Protein AF-A0A699VE39-F1 (afdb_monomer_lite)

Organism: Tanacetum cinerariifolium (NCBI:txid118510)

Secondary structure (DSSP, 8-state):
-PBPTTT--BSS-GGG--SPPPPPPHHHHHHHHHHHHHHHHHHHHHHHHHHHHHHHHHHHHHHHHHHHHHHHHHHHHHHHT--------SSSHHHHHHHHHHHHHHHHHHHHHHHHHHHHHHHHHHHHHHHHHHHHHH--

pLDDT: mean 82.78, std 15.23, range [39.12, 97.88]

InterPro domains:
  IPR001878 Zinc finger, CCHC-type [PF00098] (3-18)
  IPR001878 Zinc finger, CCHC-type [PS50158] (3-17)
  IPR001878 Zinc finger, CCHC-type [SM00343] (3-19)
  IPR036875 Zinc finger, CCHC-type superfamily [SSF57756] (2-29)

Radius of gyration: 33.61 Å; chains: 1; bounding box: 69×44×93 Å

Foldseek 3Di:
DDADPQPRDDDDHVVPDPPDGDDDDPVVVVVVVVVVVVVVVVVVVVVVVVVVVVVVVVVVVVVVVVVVVVVVVVVVVVVVVPDDDDDDDDDPPPVVVVVVVVVVVVVVVVVVVVVVVVVVVVVVVVVVVVVVVVVVVVVD

Structure (mmCIF, N/CA/C/O backbone):
data_AF-A0A699VE39-F1
#
_entry.id   AF-A0A699VE39-F1
#
loop_
_atom_site.group_PDB
_atom_site.id
_atom_site.type_symbol
_atom_site.label_atom_id
_atom_site.label_alt_id
_atom_site.label_comp_id
_atom_site.label_asym_id
_atom_site.label_entity_id
_atom_site.label_seq_id
_atom_site.pdbx_PDB_ins_code
_atom_site.Cartn_x
_atom_site.Cartn_y
_atom_site.Cartn_z
_atom_site.occupancy
_atom_site.B_iso_or_equiv
_atom_site.auth_seq_id
_atom_site.auth_comp_id
_atom_site.auth_asym_id
_atom_site.auth_atom_id
_atom_site.pdbx_PDB_model_num
ATOM 1 N N . GLN A 1 1 ? 6.574 19.825 -39.853 1.00 81.50 1 GLN A N 1
ATOM 2 C CA . GLN A 1 1 ? 6.579 18.391 -40.227 1.00 81.50 1 GLN A CA 1
ATOM 3 C C . GLN A 1 1 ? 6.974 17.566 -39.006 1.00 81.50 1 GLN A C 1
ATOM 5 O O . GLN A 1 1 ? 7.937 17.930 -38.343 1.00 81.50 1 GLN A O 1
ATOM 10 N N . ILE A 1 2 ? 6.224 16.514 -38.667 1.00 90.19 2 ILE A N 1
ATOM 11 C CA . ILE A 1 2 ? 6.454 15.702 -37.455 1.00 90.19 2 ILE A CA 1
ATOM 12 C C . ILE A 1 2 ? 7.646 14.762 -37.679 1.00 90.19 2 ILE A C 1
ATOM 14 O O . ILE A 1 2 ? 7.743 14.164 -38.749 1.00 90.19 2 ILE A O 1
ATOM 18 N N . ARG A 1 3 ? 8.548 14.625 -36.697 1.00 91.12 3 ARG A N 1
ATOM 19 C CA . ARG A 1 3 ? 9.623 13.616 -36.707 1.00 91.12 3 ARG A CA 1
ATOM 20 C C . ARG A 1 3 ? 9.203 12.389 -35.902 1.00 91.12 3 ARG A C 1
ATOM 22 O O . ARG A 1 3 ? 8.805 12.507 -34.747 1.00 91.12 3 ARG A O 1
ATOM 29 N N . CYS A 1 4 ? 9.365 11.210 -36.488 1.00 90.94 4 CYS A N 1
ATOM 30 C CA . CYS A 1 4 ? 9.173 9.940 -35.808 1.00 90.94 4 CYS A CA 1
ATOM 31 C C . CYS A 1 4 ? 10.416 9.603 -34.977 1.00 90.94 4 CYS A C 1
ATOM 33 O O . CYS A 1 4 ? 11.494 9.378 -35.525 1.00 90.94 4 CYS A O 1
ATOM 35 N N . TYR A 1 5 ? 10.282 9.529 -33.653 1.00 85.38 5 TYR A N 1
ATOM 36 C CA . TYR A 1 5 ? 11.400 9.171 -32.770 1.00 85.38 5 TYR A CA 1
ATOM 37 C C . TYR A 1 5 ? 11.829 7.699 -32.898 1.00 85.38 5 TYR A C 1
ATOM 39 O O . TYR A 1 5 ? 12.951 7.351 -32.536 1.00 85.38 5 TYR A O 1
ATOM 47 N N . ASN A 1 6 ? 10.966 6.837 -33.446 1.00 86.75 6 ASN A N 1
ATOM 48 C CA . ASN A 1 6 ? 11.224 5.405 -33.569 1.00 86.75 6 ASN A CA 1
ATOM 49 C C . ASN A 1 6 ? 12.153 5.089 -34.760 1.00 86.75 6 ASN A C 1
ATOM 51 O O . ASN A 1 6 ? 13.150 4.388 -34.602 1.00 86.75 6 ASN A O 1
ATOM 55 N N . CYS A 1 7 ? 11.880 5.668 -35.938 1.00 87.50 7 CYS A N 1
ATOM 56 C CA . CYS A 1 7 ? 12.650 5.434 -37.172 1.00 87.50 7 CYS A CA 1
ATOM 57 C C . CYS A 1 7 ? 13.447 6.654 -37.678 1.00 87.50 7 CYS A C 1
ATOM 59 O O . CYS A 1 7 ? 14.155 6.541 -38.673 1.00 87.50 7 CYS A O 1
ATOM 61 N N . LYS A 1 8 ? 13.350 7.817 -37.014 1.00 87.31 8 LYS A N 1
ATOM 62 C CA . LYS A 1 8 ? 13.905 9.123 -37.441 1.00 87.31 8 LYS A CA 1
ATOM 63 C C . LYS A 1 8 ? 13.340 9.681 -38.760 1.00 87.31 8 LYS A C 1
ATOM 65 O O . LYS A 1 8 ? 13.841 10.695 -39.245 1.00 87.31 8 LYS A O 1
ATOM 70 N N . GLY A 1 9 ? 12.294 9.067 -39.314 1.00 89.00 9 GLY A N 1
ATOM 71 C CA . GLY A 1 9 ? 11.573 9.568 -40.486 1.00 89.00 9 GLY A CA 1
ATOM 72 C C . GLY A 1 9 ? 10.762 10.835 -40.194 1.00 89.00 9 GLY A C 1
ATOM 73 O O . GLY A 1 9 ? 10.551 11.208 -39.039 1.00 89.00 9 GLY A O 1
ATOM 74 N N . VAL A 1 10 ? 10.289 11.496 -41.248 1.00 93.44 10 VAL A N 1
ATOM 75 C CA . VAL A 1 10 ? 9.437 12.692 -41.165 1.00 93.44 10 VAL A CA 1
ATOM 76 C C . VAL A 1 10 ? 8.037 12.400 -41.712 1.00 93.44 10 VAL A C 1
ATOM 78 O O . VAL A 1 10 ? 7.875 11.547 -42.578 1.00 93.44 10 VAL A O 1
ATOM 81 N N . GLY A 1 11 ? 7.018 13.104 -41.216 1.00 93.69 11 GLY A N 1
ATOM 82 C CA . GLY A 1 11 ? 5.646 13.058 -41.739 1.00 93.69 11 GLY A CA 1
ATOM 83 C C . GLY A 1 11 ? 4.650 12.169 -40.984 1.00 93.69 11 GLY A C 1
ATOM 84 O O . GLY A 1 11 ? 3.489 12.160 -41.365 1.00 93.69 11 GLY A O 1
ATOM 85 N N . HIS A 1 12 ? 5.053 11.470 -39.917 1.00 92.88 12 HIS A N 1
ATOM 86 C CA . HIS A 1 12 ? 4.159 10.607 -39.127 1.00 92.88 12 HIS A CA 1
ATOM 87 C C . HIS A 1 12 ? 4.530 10.599 -37.638 1.00 92.88 12 HIS A C 1
ATOM 89 O O . HIS A 1 12 ? 5.677 10.879 -37.270 1.00 92.88 12 HIS A O 1
ATOM 95 N N . PHE A 1 13 ? 3.568 10.257 -36.777 1.00 91.88 13 PHE A N 1
ATOM 96 C CA . PHE A 1 13 ? 3.829 10.004 -35.362 1.00 91.88 13 PHE A CA 1
ATOM 97 C C . PHE A 1 13 ? 4.439 8.618 -35.168 1.00 91.88 13 PHE A C 1
ATOM 99 O O . PHE A 1 13 ? 4.167 7.687 -35.917 1.00 91.88 13 PHE A O 1
ATOM 106 N N . ALA A 1 14 ? 5.223 8.443 -34.108 1.00 89.31 14 ALA A N 1
ATOM 107 C CA . ALA A 1 14 ? 5.847 7.154 -33.822 1.00 89.31 14 ALA A CA 1
ATOM 108 C C . ALA A 1 14 ? 4.853 6.012 -33.552 1.00 89.31 14 ALA A C 1
ATOM 110 O O . ALA A 1 14 ? 5.195 4.866 -33.827 1.00 89.31 14 ALA A O 1
ATOM 111 N N . ARG A 1 15 ? 3.643 6.318 -33.056 1.00 89.25 15 ARG A N 1
ATOM 112 C CA . ARG A 1 15 ? 2.559 5.335 -32.877 1.00 89.25 15 ARG A CA 1
ATOM 113 C C . ARG A 1 15 ? 2.028 4.772 -34.202 1.00 89.25 15 ARG A C 1
ATOM 115 O O . ARG A 1 15 ? 1.559 3.646 -34.226 1.00 89.25 15 ARG A O 1
ATOM 122 N N . ASP A 1 16 ? 2.168 5.536 -35.287 1.00 91.50 16 ASP A N 1
ATOM 123 C CA . ASP A 1 16 ? 1.728 5.175 -36.641 1.00 91.50 16 ASP A CA 1
ATOM 124 C C . ASP A 1 16 ? 2.891 4.597 -37.476 1.00 91.50 16 ASP A C 1
ATOM 126 O O . ASP A 1 16 ? 2.776 4.379 -38.681 1.00 91.50 16 ASP A O 1
ATOM 130 N N . CYS A 1 17 ? 4.059 4.389 -36.856 1.00 89.25 17 CYS A N 1
ATOM 131 C CA . CYS A 1 17 ? 5.247 3.890 -37.532 1.00 89.25 17 CYS A CA 1
ATOM 132 C C . CYS A 1 17 ? 5.138 2.378 -37.760 1.00 89.25 17 CYS A C 1
ATOM 134 O O . CYS A 1 17 ? 5.108 1.599 -36.811 1.00 89.25 17 CYS A O 1
ATOM 136 N N . THR A 1 18 ? 5.156 1.959 -39.024 1.00 88.62 18 THR A N 1
ATOM 137 C CA . THR A 1 18 ? 5.149 0.540 -39.419 1.00 88.62 18 THR A CA 1
ATOM 138 C C . THR A 1 18 ? 6.533 -0.113 -39.341 1.00 88.62 18 THR A C 1
ATOM 140 O O . THR A 1 18 ? 6.655 -1.336 -39.395 1.00 88.62 18 THR A O 1
ATOM 143 N N . VAL A 1 19 ? 7.595 0.689 -39.198 1.00 88.25 19 VAL A N 1
ATOM 144 C CA . VAL A 1 19 ? 8.965 0.196 -39.019 1.00 88.25 19 VAL A CA 1
ATOM 145 C C . VAL A 1 19 ? 9.108 -0.396 -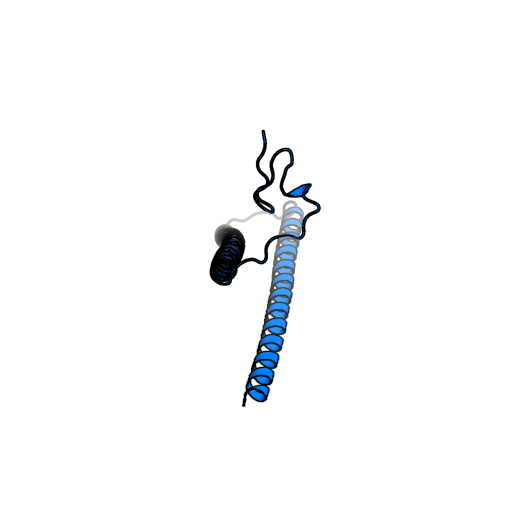37.622 1.00 88.25 19 VAL A C 1
ATOM 147 O O . VAL A 1 19 ? 8.672 0.201 -36.636 1.00 88.25 19 VAL A O 1
ATOM 150 N N . ARG A 1 20 ? 9.774 -1.555 -37.536 1.00 81.81 20 ARG A N 1
ATOM 151 C CA . ARG A 1 20 ? 10.033 -2.240 -36.266 1.00 81.81 20 ARG A CA 1
ATOM 152 C C . ARG A 1 20 ? 10.611 -1.262 -35.232 1.00 81.81 20 ARG A C 1
ATOM 154 O O . ARG A 1 20 ? 11.614 -0.606 -35.532 1.00 81.81 20 ARG A O 1
ATOM 161 N N . PRO A 1 21 ? 10.033 -1.189 -34.020 1.00 77.00 21 PRO A N 1
ATOM 162 C CA . PRO A 1 21 ? 10.537 -0.308 -32.985 1.00 77.00 21 PRO A CA 1
ATOM 163 C C . PRO A 1 21 ? 11.993 -0.585 -32.640 1.00 77.00 21 PRO A C 1
ATOM 165 O O . PRO A 1 21 ? 12.452 -1.732 -32.667 1.00 77.00 21 PRO A O 1
ATOM 168 N N . ARG A 1 22 ? 12.725 0.478 -32.302 1.00 77.94 22 ARG A N 1
ATOM 169 C CA . ARG A 1 22 ? 14.118 0.347 -31.876 1.00 77.94 22 ARG A CA 1
ATOM 170 C C . ARG A 1 22 ? 14.213 -0.547 -30.646 1.00 77.94 22 ARG A C 1
ATOM 172 O O . ARG A 1 22 ? 13.437 -0.409 -29.701 1.00 77.94 22 ARG A O 1
ATOM 179 N N . ARG A 1 23 ? 15.214 -1.433 -30.647 1.00 77.94 23 ARG A N 1
ATOM 180 C CA . ARG A 1 23 ? 15.618 -2.115 -29.418 1.00 77.94 23 ARG A CA 1
ATOM 181 C C . ARG A 1 23 ? 16.109 -1.057 -28.435 1.00 77.94 23 ARG A C 1
ATOM 183 O O . ARG A 1 23 ? 16.928 -0.214 -28.796 1.00 77.94 23 ARG A O 1
ATOM 190 N N . ARG A 1 24 ? 15.552 -1.089 -27.229 1.00 85.19 24 ARG A N 1
ATOM 191 C CA . ARG A 1 24 ? 15.980 -0.252 -26.109 1.00 85.19 24 ARG A CA 1
ATOM 192 C C . ARG A 1 24 ? 17.337 -0.758 -25.631 1.00 85.19 24 ARG A C 1
ATOM 194 O O . ARG A 1 24 ? 17.565 -1.967 -25.629 1.00 85.19 24 ARG A O 1
ATOM 201 N N . ASP A 1 25 ? 18.234 0.156 -25.289 1.00 87.38 25 ASP A N 1
ATOM 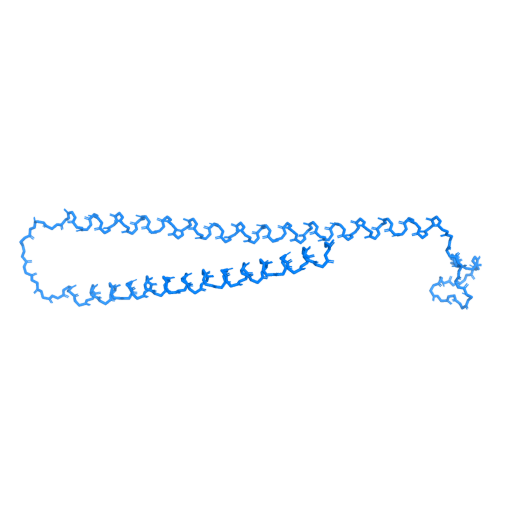202 C CA . ASP A 1 25 ? 19.517 -0.210 -24.703 1.00 87.38 25 ASP A CA 1
ATOM 203 C C . ASP A 1 25 ? 19.354 -0.587 -23.221 1.00 87.38 25 ASP A C 1
ATOM 205 O O . ASP A 1 25 ? 18.308 -0.367 -22.602 1.00 87.38 25 ASP A O 1
ATOM 209 N N . ALA A 1 26 ? 20.393 -1.206 -22.658 1.00 92.69 26 ALA A N 1
ATOM 210 C CA . ALA A 1 26 ? 20.381 -1.645 -21.266 1.00 92.69 26 ALA A CA 1
ATOM 211 C C . ALA A 1 26 ? 20.225 -0.464 -20.292 1.00 92.69 26 ALA A C 1
ATOM 213 O O . ALA A 1 26 ? 19.530 -0.595 -19.290 1.00 92.69 26 ALA A O 1
ATOM 214 N N . ALA A 1 27 ? 20.811 0.696 -20.612 1.00 93.62 27 ALA A N 1
ATOM 215 C CA . ALA A 1 27 ? 20.710 1.900 -19.791 1.00 93.62 27 ALA A CA 1
ATOM 216 C C . ALA A 1 27 ? 19.260 2.395 -19.687 1.00 93.62 27 ALA A C 1
ATOM 218 O O . ALA A 1 27 ? 18.771 2.639 -18.586 1.00 93.62 27 ALA A O 1
ATOM 219 N N . TYR A 1 28 ? 18.542 2.462 -20.811 1.00 92.31 28 TYR A N 1
ATOM 220 C CA . TYR A 1 28 ? 17.131 2.828 -20.836 1.00 92.31 28 TYR A CA 1
ATOM 221 C C . TYR A 1 28 ? 16.278 1.844 -20.036 1.00 92.31 28 TYR A C 1
ATOM 223 O O . TYR A 1 28 ? 15.427 2.268 -19.257 1.00 92.31 28 TYR A O 1
ATOM 231 N N . ILE A 1 29 ? 16.495 0.535 -20.211 1.00 93.06 29 ILE A N 1
ATOM 232 C CA . ILE A 1 29 ? 15.736 -0.489 -19.478 1.00 93.06 29 ILE A CA 1
ATOM 233 C C . ILE A 1 29 ? 15.987 -0.360 -17.972 1.00 93.06 29 ILE A C 1
ATOM 235 O O . ILE A 1 29 ? 15.033 -0.374 -17.199 1.00 93.06 29 ILE A O 1
ATOM 239 N N . GLN A 1 30 ? 17.242 -0.158 -17.565 1.00 96.12 30 GLN A N 1
ATOM 240 C CA . GLN A 1 30 ? 17.608 0.018 -16.163 1.00 96.12 30 GLN A CA 1
ATOM 241 C C . GLN A 1 30 ? 16.929 1.245 -15.544 1.00 96.12 30 GLN A C 1
ATOM 243 O O . GLN A 1 30 ? 16.401 1.167 -14.437 1.00 96.12 30 GLN A O 1
ATOM 248 N N . THR A 1 31 ? 16.907 2.375 -16.255 1.00 96.50 31 THR A N 1
ATOM 249 C CA . THR A 1 31 ? 16.214 3.580 -15.784 1.00 96.50 31 THR A CA 1
ATOM 250 C C . THR A 1 31 ? 14.709 3.354 -15.660 1.00 96.50 31 THR A C 1
ATOM 252 O O . THR A 1 31 ? 14.125 3.769 -14.665 1.00 96.50 31 THR A O 1
ATOM 255 N N . GLN A 1 32 ? 14.079 2.673 -16.622 1.00 95.75 32 GLN A N 1
ATOM 256 C CA . GLN A 1 32 ? 12.644 2.375 -16.555 1.00 95.75 32 GLN A CA 1
ATOM 257 C C . GLN A 1 32 ? 12.294 1.445 -15.391 1.00 95.75 32 GLN A C 1
ATOM 259 O O . GLN A 1 32 ? 11.295 1.674 -14.718 1.00 95.75 32 GLN A O 1
ATOM 264 N N . LEU A 1 33 ? 13.133 0.445 -15.108 1.00 97.19 33 LEU A N 1
ATOM 265 C CA . LEU A 1 33 ? 12.947 -0.427 -13.948 1.00 97.19 33 LEU A CA 1
ATOM 266 C C . LEU A 1 33 ? 13.017 0.371 -12.640 1.00 97.19 33 LEU A C 1
ATOM 268 O O . LEU A 1 33 ? 12.171 0.206 -11.769 1.00 97.19 33 LEU A O 1
ATOM 272 N N . LEU A 1 34 ? 13.997 1.271 -12.524 1.00 97.56 34 LEU A N 1
ATOM 273 C CA . LEU A 1 34 ? 14.157 2.106 -11.337 1.00 97.56 34 LEU A CA 1
ATOM 274 C C . LEU A 1 34 ? 12.967 3.056 -11.132 1.00 97.56 34 LEU A C 1
ATOM 276 O O . LEU A 1 34 ? 12.578 3.307 -9.995 1.00 97.56 34 LEU A O 1
ATOM 280 N N . ILE A 1 35 ? 12.402 3.595 -12.216 1.00 97.44 35 ILE A N 1
ATOM 281 C CA . ILE A 1 35 ? 11.190 4.421 -12.155 1.00 97.44 35 ILE A CA 1
ATOM 282 C C . ILE A 1 35 ? 10.014 3.577 -11.658 1.00 97.44 35 ILE A C 1
ATOM 284 O O . ILE A 1 35 ? 9.391 3.958 -10.673 1.00 97.44 35 ILE A O 1
ATOM 288 N N . ALA A 1 36 ? 9.787 2.406 -12.256 1.00 97.44 36 ALA A N 1
ATOM 289 C CA . ALA A 1 36 ? 8.701 1.511 -11.860 1.00 97.44 36 ALA A CA 1
ATOM 290 C C . ALA A 1 36 ? 8.795 1.098 -10.380 1.00 97.44 36 ALA A C 1
ATOM 292 O O . ALA A 1 36 ? 7.805 1.155 -9.663 1.00 97.44 36 ALA A O 1
ATOM 293 N N . GLN A 1 37 ? 9.996 0.770 -9.892 1.00 97.88 37 GLN A N 1
ATOM 294 C CA . GLN A 1 37 ? 10.217 0.430 -8.480 1.00 97.88 37 GLN A CA 1
ATOM 295 C C . GLN A 1 37 ? 9.882 1.588 -7.531 1.00 97.88 37 GLN A C 1
ATOM 297 O O . GLN A 1 37 ? 9.356 1.371 -6.442 1.00 97.88 37 GLN A O 1
ATOM 302 N N . LYS A 1 38 ? 10.195 2.827 -7.925 1.00 97.50 38 LYS A N 1
ATOM 303 C CA . LYS A 1 38 ? 9.863 4.014 -7.125 1.00 97.50 38 LYS A CA 1
ATOM 304 C C . LYS A 1 38 ? 8.368 4.307 -7.133 1.00 97.50 38 LYS A C 1
ATOM 306 O O . LYS A 1 38 ? 7.832 4.671 -6.093 1.00 97.50 38 LYS A O 1
ATOM 311 N N . GLU A 1 39 ? 7.714 4.153 -8.280 1.00 97.69 39 GLU A N 1
ATOM 312 C CA . GLU A 1 39 ? 6.261 4.302 -8.399 1.00 97.69 39 GLU A CA 1
ATOM 313 C C . GLU A 1 39 ? 5.534 3.252 -7.554 1.00 97.69 39 GLU A C 1
ATOM 315 O O . GLU A 1 39 ? 4.645 3.602 -6.786 1.00 97.69 39 GLU A O 1
ATOM 320 N N . GLU A 1 40 ? 5.967 1.991 -7.610 1.00 96.88 40 GLU A N 1
ATOM 321 C CA . GLU A 1 40 ? 5.420 0.904 -6.793 1.00 96.88 40 GLU A CA 1
ATOM 322 C C . GLU A 1 40 ? 5.593 1.170 -5.291 1.00 96.88 40 GLU A C 1
ATOM 324 O O . GLU A 1 40 ? 4.640 1.038 -4.523 1.00 96.88 40 GLU A O 1
ATOM 329 N N . ALA A 1 41 ? 6.779 1.619 -4.867 1.00 96.12 41 ALA A N 1
ATOM 330 C CA . ALA A 1 41 ? 7.011 2.016 -3.479 1.00 96.12 41 ALA A CA 1
ATOM 331 C C . ALA A 1 41 ? 6.115 3.192 -3.054 1.00 96.12 41 ALA A C 1
ATOM 333 O O . ALA A 1 41 ? 5.608 3.193 -1.935 1.00 96.12 41 ALA A O 1
ATOM 334 N N . GLY A 1 42 ? 5.896 4.166 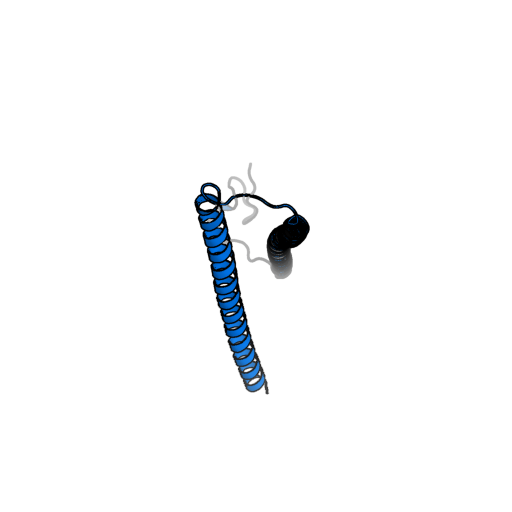-3.942 1.00 95.50 42 GLY A N 1
ATOM 335 C CA . GLY A 1 42 ? 4.982 5.283 -3.704 1.00 95.50 42 GLY A CA 1
ATOM 336 C C . GLY A 1 42 ? 3.533 4.830 -3.527 1.00 95.50 42 GLY A C 1
ATOM 337 O O . GLY A 1 42 ? 2.882 5.243 -2.573 1.00 95.50 42 GLY A O 1
ATOM 338 N N . ILE A 1 43 ? 3.052 3.928 -4.388 1.00 96.00 43 ILE A N 1
ATOM 339 C CA . ILE A 1 43 ? 1.702 3.351 -4.291 1.00 96.00 43 ILE A CA 1
ATOM 340 C C . ILE A 1 43 ? 1.533 2.590 -2.973 1.00 96.00 43 ILE A C 1
ATOM 342 O O . ILE A 1 43 ? 0.513 2.744 -2.306 1.00 96.00 43 ILE A O 1
ATOM 346 N N . ARG A 1 44 ? 2.536 1.798 -2.572 1.00 95.38 44 ARG A N 1
ATOM 347 C CA . ARG A 1 44 ? 2.489 1.048 -1.311 1.00 95.38 44 ARG A CA 1
ATOM 348 C C . ARG A 1 44 ? 2.415 1.971 -0.096 1.00 95.38 44 ARG A C 1
ATOM 350 O O . ARG A 1 44 ? 1.566 1.761 0.759 1.00 95.38 44 ARG A O 1
ATOM 357 N N . LEU A 1 45 ? 3.259 3.003 -0.046 1.00 96.00 45 LEU A N 1
ATOM 358 C CA . LEU A 1 45 ? 3.231 3.985 1.044 1.00 96.00 45 LEU A CA 1
ATOM 359 C C . LEU A 1 45 ? 1.880 4.697 1.134 1.00 96.00 45 LEU A C 1
ATOM 361 O O . LEU A 1 45 ? 1.371 4.913 2.225 1.00 96.00 45 LEU A O 1
ATOM 365 N N . GLN A 1 46 ? 1.284 5.030 -0.008 1.00 95.00 46 GLN A N 1
ATOM 366 C CA . GLN A 1 46 ? -0.012 5.697 -0.038 1.00 95.00 46 GLN A CA 1
ATOM 367 C C . GLN A 1 46 ? -1.154 4.789 0.447 1.00 95.00 46 GLN A C 1
ATOM 369 O O . GLN A 1 46 ? -2.099 5.275 1.063 1.00 95.00 46 GLN A O 1
ATOM 374 N N . ALA A 1 47 ? -1.067 3.478 0.198 1.00 93.69 47 ALA A N 1
ATOM 375 C CA . ALA A 1 47 ? -2.001 2.506 0.761 1.00 93.69 47 ALA A CA 1
ATOM 376 C C . ALA A 1 47 ? -1.852 2.401 2.288 1.00 93.69 47 ALA A C 1
ATOM 378 O O . ALA A 1 47 ? -2.846 2.493 2.998 1.00 93.69 47 ALA A O 1
ATOM 379 N N . GLU A 1 48 ? -0.618 2.304 2.793 1.00 93.94 48 GLU A N 1
ATOM 380 C CA . GLU A 1 48 ? -0.345 2.283 4.238 1.00 93.94 48 GLU A CA 1
ATOM 381 C C . GLU A 1 48 ? -0.836 3.565 4.939 1.00 93.94 48 GLU A C 1
ATOM 383 O O . GLU A 1 48 ? -1.398 3.499 6.030 1.00 93.94 48 GLU A O 1
ATOM 388 N N . GLU A 1 49 ? -0.671 4.735 4.311 1.00 94.94 49 GLU A N 1
ATOM 389 C CA . GLU A 1 49 ? -1.192 6.008 4.828 1.00 94.94 49 GLU A CA 1
ATOM 390 C C . GLU A 1 49 ? -2.725 6.008 4.900 1.00 94.94 49 GLU A C 1
ATOM 392 O O . GLU A 1 49 ? -3.299 6.462 5.890 1.00 94.94 49 GLU A O 1
ATOM 397 N N . TYR A 1 50 ? -3.397 5.468 3.881 1.00 94.00 50 TYR A N 1
ATOM 398 C CA . TYR A 1 50 ? -4.853 5.349 3.869 1.00 94.00 50 TYR A CA 1
ATOM 399 C C . TYR A 1 50 ? -5.364 4.409 4.968 1.00 94.00 50 TYR A C 1
ATOM 401 O O . TYR A 1 50 ? -6.302 4.762 5.685 1.00 94.00 50 TYR A O 1
ATOM 409 N N . ASP A 1 51 ? -4.719 3.255 5.144 1.00 93.69 51 ASP A N 1
ATOM 410 C CA . ASP A 1 51 ? -5.066 2.293 6.192 1.00 93.69 51 ASP A CA 1
ATOM 411 C C . ASP A 1 51 ? -4.865 2.893 7.594 1.00 93.69 51 ASP A C 1
ATOM 413 O O . ASP A 1 51 ? -5.705 2.712 8.476 1.00 93.69 51 ASP A O 1
ATOM 417 N N . LEU A 1 52 ? -3.793 3.669 7.798 1.00 92.94 52 LEU A N 1
ATOM 418 C CA . LEU A 1 52 ? -3.561 4.388 9.053 1.00 92.94 52 LEU A CA 1
ATOM 419 C C . LEU A 1 52 ? -4.664 5.421 9.318 1.00 92.94 52 LEU A C 1
ATOM 421 O O . LEU A 1 52 ? -5.167 5.503 10.434 1.00 92.94 52 LEU A O 1
ATOM 425 N N . MET A 1 53 ? -5.062 6.192 8.304 1.00 91.50 53 MET A N 1
ATOM 426 C CA . MET A 1 53 ? -6.146 7.170 8.435 1.00 91.50 53 MET A CA 1
ATOM 427 C C . MET A 1 53 ? -7.487 6.508 8.774 1.00 91.50 53 MET A C 1
ATOM 429 O O . MET A 1 53 ? -8.245 7.062 9.567 1.00 91.50 53 MET A O 1
ATOM 433 N N . ALA A 1 54 ? -7.769 5.326 8.217 1.00 91.31 54 ALA A N 1
ATOM 434 C CA . ALA A 1 54 ? -8.950 4.545 8.577 1.00 91.31 54 ALA A CA 1
ATOM 435 C C . ALA A 1 54 ? -8.891 4.080 10.042 1.00 91.31 54 ALA A C 1
ATOM 437 O O . ALA A 1 54 ? -9.831 4.313 10.795 1.00 91.31 54 ALA A O 1
ATOM 438 N N . ALA A 1 55 ? -7.756 3.526 10.478 1.00 90.56 55 ALA A N 1
ATOM 439 C CA . ALA A 1 55 ? -7.575 3.097 11.865 1.00 90.56 55 ALA A CA 1
ATOM 440 C C . ALA A 1 55 ? -7.677 4.259 12.870 1.00 90.56 55 ALA A C 1
ATOM 442 O O . ALA A 1 55 ? -8.182 4.079 13.975 1.00 90.56 55 ALA A O 1
ATOM 443 N N . VAL A 1 56 ? -7.211 5.457 12.501 1.00 88.56 56 VAL A N 1
ATOM 444 C CA . VAL A 1 56 ? -7.365 6.665 13.328 1.00 88.56 56 VAL A CA 1
ATOM 445 C C . VAL A 1 56 ? -8.838 7.059 13.464 1.00 88.56 56 VAL A C 1
ATOM 447 O O . VAL A 1 56 ? -9.259 7.411 14.560 1.00 88.56 56 VAL A O 1
ATOM 450 N N . ALA A 1 57 ? -9.635 6.953 12.397 1.00 86.25 57 ALA A N 1
ATOM 451 C CA . ALA A 1 57 ? -11.069 7.240 12.468 1.00 86.25 57 ALA A CA 1
ATOM 452 C C . ALA A 1 57 ? -11.813 6.266 13.401 1.00 86.25 57 ALA A C 1
ATOM 454 O O . ALA A 1 57 ? -12.650 6.699 14.191 1.00 86.25 57 ALA A O 1
ATOM 455 N N . ASP A 1 58 ? -11.464 4.978 13.363 1.00 87.44 58 ASP A N 1
ATOM 456 C CA . ASP A 1 58 ? -12.039 3.975 14.268 1.00 87.44 58 ASP A CA 1
ATOM 457 C C . ASP A 1 58 ? -11.659 4.244 15.741 1.00 87.44 58 ASP A C 1
ATOM 459 O O . ASP A 1 58 ? -12.451 4.001 16.654 1.00 87.44 58 ASP A O 1
ATOM 463 N N . LEU A 1 59 ? -10.450 4.763 16.002 1.00 83.94 59 LEU A N 1
ATOM 464 C CA . LEU A 1 59 ? -10.016 5.136 17.355 1.00 83.94 59 LEU A CA 1
ATOM 465 C C . LEU A 1 59 ? -10.812 6.320 17.919 1.00 83.94 59 LEU A C 1
ATOM 467 O O . LEU A 1 59 ? -11.188 6.275 19.093 1.00 83.94 59 LEU A O 1
ATOM 471 N N . ASP A 1 60 ? -11.097 7.337 17.102 1.00 82.06 60 ASP A N 1
ATOM 472 C CA . ASP A 1 60 ? -11.926 8.482 17.502 1.00 82.06 60 ASP A CA 1
ATOM 473 C C . ASP A 1 60 ? -13.340 8.023 17.921 1.00 82.06 60 ASP A C 1
ATOM 475 O O . ASP A 1 60 ? -13.868 8.479 18.939 1.00 82.06 60 ASP A O 1
ATOM 479 N N . GLU A 1 61 ? -13.933 7.061 17.200 1.00 82.12 61 GLU A N 1
ATOM 480 C CA . GLU A 1 61 ? -15.237 6.474 17.550 1.00 82.12 61 GLU A CA 1
ATOM 481 C C . GLU A 1 61 ? -15.188 5.731 18.899 1.00 82.12 61 GLU A C 1
ATOM 483 O O . GLU A 1 61 ? -16.091 5.861 19.732 1.00 82.12 61 GLU A O 1
ATOM 488 N N . ILE A 1 62 ? -14.104 4.995 19.168 1.00 80.81 62 ILE A N 1
ATOM 489 C CA . ILE A 1 62 ? -13.908 4.301 20.449 1.00 80.81 62 ILE A CA 1
ATOM 490 C C . ILE A 1 62 ? -13.764 5.298 21.608 1.00 80.81 62 ILE A C 1
ATOM 492 O O . ILE A 1 62 ? -14.333 5.069 22.683 1.00 80.81 62 ILE A O 1
ATOM 496 N N . GLU A 1 63 ? -13.028 6.400 21.427 1.00 83.31 63 GLU A N 1
ATOM 497 C CA . GLU A 1 63 ? -12.912 7.444 22.453 1.00 83.31 63 GLU A CA 1
ATOM 498 C C . GLU A 1 63 ? -14.268 8.088 22.770 1.00 83.31 63 GLU A C 1
ATOM 500 O O . GLU A 1 63 ? -14.588 8.288 23.948 1.00 83.31 63 GLU A O 1
ATOM 505 N N . GLU A 1 64 ? -15.096 8.347 21.754 1.00 81.50 64 GLU A N 1
ATOM 506 C CA . GLU A 1 64 ? -16.447 8.887 21.934 1.00 81.50 64 GLU A CA 1
ATOM 507 C C . GLU A 1 64 ? -17.340 7.926 22.733 1.00 81.50 64 GLU A C 1
ATOM 509 O O . GLU A 1 64 ? -17.976 8.322 23.719 1.00 81.50 64 GLU A O 1
ATOM 514 N N . VAL A 1 65 ? -17.353 6.641 22.364 1.00 76.44 65 VAL A N 1
ATOM 515 C CA . VAL A 1 65 ? -18.116 5.611 23.086 1.00 76.44 65 VAL A CA 1
ATOM 516 C C . VAL A 1 65 ? -17.644 5.504 24.538 1.00 76.44 65 VAL A C 1
ATOM 518 O O . VAL A 1 65 ? -18.466 5.421 25.453 1.00 76.44 65 VAL A O 1
ATOM 521 N N . ASN A 1 66 ? -16.334 5.565 24.781 1.00 79.44 66 ASN A N 1
ATOM 522 C CA . ASN A 1 66 ? -15.775 5.525 26.129 1.00 79.44 66 ASN A CA 1
ATOM 523 C C . ASN A 1 66 ? -16.207 6.740 26.974 1.00 79.44 66 ASN A C 1
ATOM 525 O O . ASN A 1 66 ? -16.626 6.582 28.124 1.00 79.44 66 ASN A O 1
ATOM 529 N N . ALA A 1 67 ? -16.177 7.948 26.404 1.00 82.31 67 ALA A N 1
ATOM 530 C CA . ALA A 1 67 ? -16.648 9.159 27.077 1.00 82.31 67 ALA A CA 1
ATOM 531 C C . ALA A 1 67 ? -18.146 9.079 27.424 1.00 82.31 67 ALA A C 1
ATOM 533 O O . ALA A 1 67 ? -18.545 9.401 28.550 1.00 82.31 67 ALA A O 1
ATOM 534 N N . ASN A 1 68 ? -18.964 8.582 26.493 1.00 81.25 68 ASN A N 1
ATOM 535 C CA . ASN A 1 68 ? -20.395 8.370 26.705 1.00 81.25 68 ASN A CA 1
ATOM 536 C C . ASN A 1 68 ? -20.663 7.342 27.817 1.00 81.25 68 ASN A C 1
ATOM 538 O O . ASN A 1 68 ? -21.495 7.584 28.694 1.00 81.25 68 ASN A O 1
ATOM 542 N N . CYS A 1 69 ? -19.914 6.237 27.853 1.00 84.06 69 CYS A N 1
ATOM 543 C CA . CYS A 1 69 ? -19.993 5.244 28.928 1.00 84.06 69 CYS A CA 1
ATOM 544 C C . CYS A 1 69 ? -19.684 5.843 30.311 1.00 84.06 69 CYS A C 1
ATOM 546 O O . CYS A 1 69 ? -20.417 5.590 31.271 1.00 84.06 69 CYS A O 1
ATOM 548 N N . ILE A 1 70 ? -18.650 6.683 30.422 1.00 88.19 70 ILE A N 1
ATOM 549 C CA . ILE A 1 70 ? -18.307 7.375 31.677 1.00 88.19 70 ILE A CA 1
ATOM 550 C C . ILE A 1 70 ? -19.441 8.318 32.112 1.00 88.19 70 ILE A C 1
ATOM 552 O O . ILE A 1 70 ? -19.806 8.352 33.291 1.00 88.19 70 ILE A O 1
ATOM 556 N N . LEU A 1 71 ? -20.031 9.067 31.175 1.00 83.88 71 LEU A N 1
ATOM 557 C CA . LEU A 1 71 ? -21.141 9.978 31.464 1.00 83.88 71 LEU A CA 1
ATOM 558 C C . LEU A 1 71 ? -22.377 9.228 31.983 1.00 83.88 71 LEU A C 1
ATOM 560 O O . LEU A 1 71 ? -22.979 9.649 32.974 1.00 83.88 71 LEU A O 1
ATOM 564 N N . MET A 1 72 ? -22.726 8.100 31.357 1.00 84.25 72 MET A N 1
ATOM 565 C CA . MET A 1 72 ? -23.840 7.255 31.795 1.00 84.25 72 MET A CA 1
ATOM 566 C C . MET A 1 72 ? -23.627 6.711 33.211 1.00 84.25 72 MET A C 1
ATOM 568 O O . MET A 1 72 ? -24.548 6.762 34.029 1.00 84.25 72 MET A O 1
ATOM 572 N N . ALA A 1 73 ? -22.412 6.258 33.538 1.00 80.81 73 ALA A N 1
ATOM 573 C CA . ALA A 1 73 ? -22.082 5.792 34.884 1.00 80.81 73 ALA A CA 1
ATOM 574 C C . ALA A 1 73 ? -22.247 6.908 35.934 1.00 80.81 73 ALA A C 1
ATOM 576 O O . ALA A 1 73 ? -22.829 6.682 36.997 1.00 80.81 73 ALA A O 1
ATOM 577 N N . ASN A 1 74 ? -21.809 8.131 35.620 1.00 79.94 74 ASN A N 1
ATOM 578 C CA . ASN A 1 74 ? -21.974 9.288 36.504 1.00 79.94 74 ASN A CA 1
ATOM 579 C C . ASN A 1 74 ? -23.454 9.661 36.714 1.00 79.94 74 ASN A C 1
ATOM 581 O O . ASN A 1 74 ? -23.859 9.974 37.835 1.00 79.94 74 ASN A O 1
ATOM 585 N N . LEU A 1 75 ? -24.281 9.591 35.664 1.00 82.56 75 LEU A N 1
ATOM 586 C CA . LEU A 1 75 ? -25.728 9.841 35.739 1.00 82.56 75 LEU A CA 1
ATOM 587 C C . LEU A 1 75 ? -26.464 8.786 36.580 1.00 82.56 75 LEU A C 1
ATOM 589 O O . LEU A 1 75 ? -27.333 9.133 37.387 1.00 82.56 75 LEU A O 1
ATOM 593 N N . GLN A 1 76 ? -26.102 7.508 36.436 1.00 81.88 76 GLN A N 1
ATOM 594 C CA . GLN A 1 76 ? -26.651 6.420 37.253 1.00 81.88 76 GLN A CA 1
ATOM 595 C C . GLN A 1 76 ? -26.282 6.586 38.733 1.00 81.88 76 GLN A C 1
ATOM 597 O O . GLN A 1 76 ? -27.148 6.467 39.603 1.00 81.88 76 GLN A O 1
ATOM 602 N N . GLN A 1 77 ? -25.027 6.944 39.031 1.00 74.12 77 GLN A N 1
ATOM 603 C CA . GLN A 1 77 ? -24.595 7.245 40.400 1.00 74.12 77 GLN A CA 1
ATOM 604 C C . GLN A 1 77 ? -25.354 8.441 40.988 1.00 74.12 77 GLN A C 1
ATOM 606 O O . GLN A 1 77 ? -25.853 8.352 42.112 1.00 74.12 77 GLN A O 1
ATOM 611 N N . ALA A 1 78 ? -25.518 9.527 40.228 1.00 72.50 78 ALA A N 1
ATOM 612 C CA . ALA A 1 78 ? -26.278 10.697 40.667 1.00 72.50 78 ALA A CA 1
ATOM 613 C C . ALA A 1 78 ? -27.756 10.371 40.951 1.00 72.50 78 ALA A C 1
ATOM 615 O O . ALA A 1 78 ? -28.313 10.857 41.935 1.00 72.50 78 ALA A O 1
ATOM 616 N N . SER A 1 79 ? -28.367 9.498 40.146 1.00 73.56 79 SER A N 1
ATOM 617 C CA . SER A 1 79 ? -29.762 9.067 40.315 1.00 73.56 79 SER A CA 1
ATOM 618 C C . SER A 1 79 ? -29.959 8.189 41.557 1.00 73.56 79 SER A C 1
ATOM 620 O O . SER A 1 79 ? -30.957 8.329 42.257 1.00 73.56 79 SER A O 1
ATOM 622 N N . SER A 1 80 ? -28.976 7.347 41.899 1.00 63.62 80 SER A N 1
ATOM 623 C CA . SER A 1 80 ? -28.988 6.553 43.143 1.00 63.62 80 SER A CA 1
ATOM 624 C C . SER A 1 80 ? -28.738 7.373 44.419 1.00 63.62 80 SER A C 1
ATOM 626 O O . SER A 1 80 ? -29.075 6.929 45.514 1.00 63.62 80 SER A O 1
ATOM 628 N N . SER A 1 81 ? -28.177 8.581 44.285 1.00 56.12 81 SER A N 1
ATOM 629 C CA . SER A 1 81 ? -27.891 9.502 45.398 1.00 56.12 81 SER A CA 1
ATOM 630 C C . SER A 1 81 ? -29.112 10.353 45.801 1.00 56.12 81 SER A C 1
ATOM 632 O O . SER A 1 81 ? -29.113 11.009 46.842 1.00 56.12 81 SER A O 1
ATOM 634 N N . GLY A 1 82 ? -30.185 10.325 45.001 1.00 56.28 82 GLY A N 1
ATOM 635 C CA . GLY A 1 82 ? -31.403 11.111 45.194 1.00 56.28 82 GLY A CA 1
ATOM 636 C C . GLY A 1 82 ? -32.638 10.261 45.484 1.00 56.28 82 GLY A C 1
ATOM 637 O O . GLY A 1 82 ? -33.605 10.315 44.733 1.00 56.28 82 GLY A O 1
ATOM 638 N N . THR A 1 83 ? -32.660 9.461 46.553 1.00 49.03 83 THR A N 1
ATOM 639 C CA . THR A 1 83 ? -33.935 8.913 47.060 1.00 49.03 83 THR A CA 1
ATOM 640 C C . THR A 1 83 ? -33.926 8.798 48.577 1.00 49.03 83 THR A C 1
ATOM 642 O O . THR A 1 83 ? -33.729 7.738 49.163 1.00 49.03 83 THR A O 1
ATOM 645 N N . GLN A 1 84 ? -34.193 9.927 49.225 1.00 54.38 84 GLN A N 1
ATOM 646 C CA . GLN A 1 84 ? -34.748 9.946 50.570 1.00 54.38 84 GLN A CA 1
ATOM 647 C C . GLN A 1 84 ? -35.830 11.027 50.635 1.00 54.38 84 GLN A C 1
ATOM 649 O O . GLN A 1 84 ? -35.574 12.085 51.177 1.00 54.38 84 GLN A O 1
ATOM 654 N N . THR A 1 85 ? -37.019 10.773 50.078 1.00 45.75 85 THR A N 1
ATOM 655 C CA . THR A 1 85 ? -38.289 11.365 50.554 1.00 45.75 85 THR A CA 1
ATOM 656 C C . THR A 1 85 ? -39.485 10.637 49.938 1.00 45.75 85 THR A C 1
ATOM 658 O O . THR A 1 85 ? -39.818 10.830 48.775 1.00 45.75 85 THR A O 1
ATOM 661 N N . ASP A 1 86 ? -40.071 9.756 50.746 1.00 48.97 86 ASP A N 1
ATOM 662 C CA . ASP A 1 86 ? -41.509 9.598 51.002 1.00 48.97 86 ASP A CA 1
ATOM 663 C C . ASP A 1 86 ? -42.499 10.173 49.958 1.00 48.97 86 ASP A C 1
ATOM 665 O O 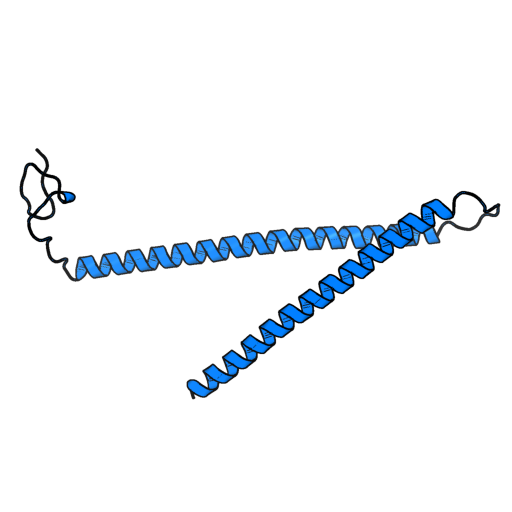. ASP A 1 86 ? -42.732 11.380 49.942 1.00 48.97 86 ASP A O 1
ATOM 669 N N . SER A 1 87 ? -43.123 9.305 49.139 1.00 55.44 87 SER A N 1
ATOM 670 C CA . SER A 1 87 ? -44.581 9.257 48.838 1.00 55.44 87 SER A CA 1
ATOM 671 C C . SER A 1 87 ? -44.932 8.700 47.439 1.00 55.44 87 SER A C 1
ATOM 673 O O . SER A 1 87 ? -44.548 9.253 46.415 1.00 55.44 87 SER A O 1
ATOM 675 N N . THR A 1 88 ? -45.799 7.672 47.443 1.00 39.12 88 THR A N 1
ATOM 676 C CA . THR A 1 88 ? -46.748 7.200 46.394 1.00 39.12 88 THR A CA 1
ATOM 677 C C . THR A 1 88 ? -46.233 6.671 45.031 1.00 39.12 88 THR A C 1
ATOM 679 O O . THR A 1 88 ? -45.706 7.447 44.241 1.00 39.12 88 THR A O 1
ATOM 682 N N . PRO A 1 89 ? -46.499 5.387 44.676 1.00 51.03 89 PRO A N 1
ATOM 683 C CA . PRO A 1 89 ? -46.098 4.791 43.395 1.00 51.03 89 PRO A CA 1
ATOM 684 C C . PRO A 1 89 ? -47.295 4.267 42.577 1.00 51.03 89 PRO A C 1
ATOM 686 O O . PRO A 1 89 ? -47.852 3.247 42.969 1.00 51.03 89 PRO A O 1
ATOM 689 N N . VAL A 1 90 ? -47.677 4.869 41.439 1.00 47.34 90 VAL A N 1
ATOM 690 C CA . VAL A 1 90 ? -48.494 4.115 40.451 1.00 47.34 90 VAL A CA 1
ATOM 691 C C . VAL A 1 90 ? -48.189 4.413 38.973 1.00 47.34 90 VAL A C 1
ATOM 693 O O . VAL A 1 90 ? -48.173 3.459 38.213 1.00 47.34 90 VAL A O 1
ATOM 696 N N . GLU A 1 91 ? -47.884 5.631 38.509 1.00 49.91 91 GLU A N 1
ATOM 697 C CA . GLU A 1 91 ? -47.933 5.881 37.039 1.00 49.91 91 GLU A CA 1
ATOM 698 C C . GLU A 1 91 ? -46.603 6.201 36.322 1.00 49.91 91 GLU A C 1
ATOM 700 O O . GLU A 1 91 ? -46.582 6.320 35.103 1.00 49.91 91 GLU A O 1
ATOM 705 N N . THR A 1 92 ? -45.460 6.270 37.012 1.00 45.22 92 THR A N 1
ATOM 706 C CA . THR A 1 92 ? -44.144 6.565 36.389 1.00 45.22 92 THR A CA 1
ATOM 707 C C . THR A 1 92 ? -43.249 5.343 36.152 1.00 45.22 92 THR A C 1
ATOM 709 O O . THR A 1 92 ? -42.179 5.470 35.560 1.00 45.22 92 THR A O 1
ATOM 712 N N . VAL A 1 93 ? -43.664 4.151 36.593 1.00 47.06 93 VAL A N 1
ATOM 713 C CA . VAL A 1 93 ? -42.810 2.947 36.607 1.00 47.06 93 VAL A CA 1
ATOM 714 C C . VAL A 1 93 ? -42.762 2.236 35.243 1.00 47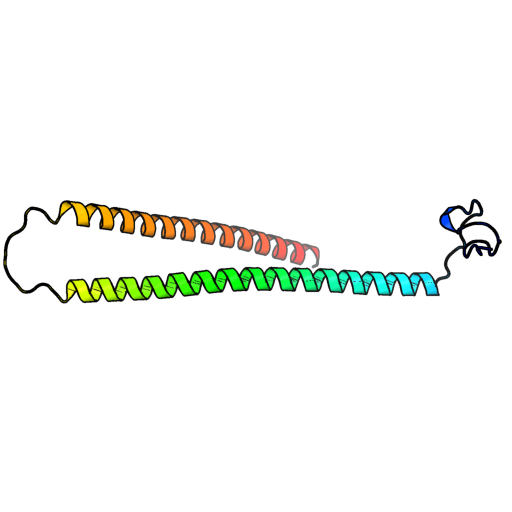.06 93 VAL A C 1
ATOM 716 O O . VAL A 1 93 ? -41.706 1.740 34.858 1.00 47.06 93 VAL A O 1
ATOM 719 N N . GLU A 1 94 ? -43.847 2.235 34.459 1.00 47.00 94 GLU A N 1
ATOM 720 C CA . GLU A 1 94 ? -43.915 1.466 33.197 1.00 47.00 94 GLU A CA 1
ATOM 721 C C . GLU A 1 94 ? -43.092 2.077 32.047 1.00 47.00 94 GLU A C 1
ATOM 723 O O . GLU A 1 94 ? -42.420 1.360 31.303 1.00 47.00 94 GLU A O 1
ATOM 728 N N . GLN A 1 95 ? -43.076 3.407 31.921 1.00 47.66 95 GLN A N 1
ATOM 729 C CA . GLN A 1 95 ? -42.345 4.099 30.847 1.00 47.66 95 GLN A CA 1
ATOM 730 C C . GLN A 1 95 ? -40.825 4.155 31.101 1.00 47.66 95 GLN A C 1
ATOM 732 O O . GLN A 1 95 ? -40.032 4.303 30.176 1.00 47.66 95 GLN A O 1
ATOM 737 N N . HIS A 1 96 ? -40.407 4.014 32.362 1.00 47.47 96 HIS A N 1
ATOM 738 C CA . HIS A 1 96 ? -38.997 3.960 32.754 1.00 47.47 96 HIS A CA 1
ATOM 739 C C . HIS A 1 96 ? -38.433 2.529 32.696 1.00 47.47 96 HIS A C 1
ATOM 741 O O . HIS A 1 96 ? -37.240 2.345 32.461 1.00 47.47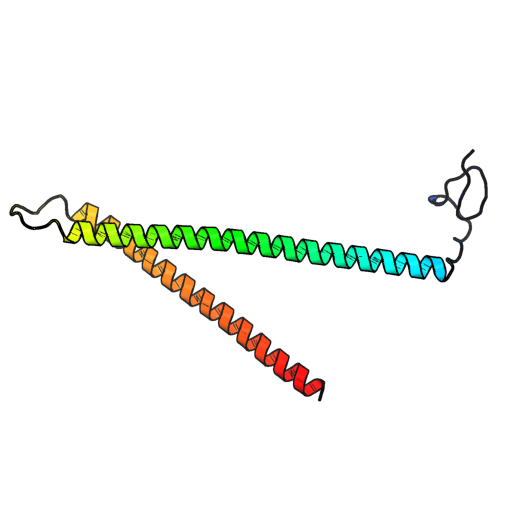 96 HIS A O 1
ATOM 747 N N . SER A 1 97 ? -39.288 1.513 32.875 1.00 49.25 97 SER A N 1
ATOM 748 C CA . SER A 1 97 ? -38.922 0.095 32.742 1.00 49.25 97 SER A CA 1
ATOM 749 C C . SER A 1 97 ? -38.586 -0.280 31.296 1.00 49.25 97 SER A C 1
ATOM 751 O O . SER A 1 97 ? -37.613 -0.984 31.052 1.00 49.25 97 SER A O 1
ATOM 753 N N . THR A 1 98 ? -39.352 0.240 30.335 1.00 49.25 98 THR A N 1
ATOM 754 C CA . THR A 1 98 ? -39.181 -0.028 28.896 1.00 49.25 98 THR A CA 1
ATOM 755 C C . THR A 1 98 ? -37.888 0.577 28.339 1.00 49.25 98 THR A C 1
ATOM 757 O O . THR A 1 98 ? -37.109 -0.124 27.700 1.00 49.25 98 THR A O 1
ATOM 760 N N . ASN A 1 99 ? -37.572 1.829 28.688 1.00 54.47 99 ASN A N 1
ATOM 761 C CA . ASN A 1 99 ? -36.301 2.462 28.304 1.00 54.47 99 ASN A CA 1
ATOM 762 C C . ASN A 1 99 ? -35.070 1.782 28.946 1.00 54.47 99 ASN A C 1
ATOM 764 O O . ASN A 1 99 ? -33.986 1.760 28.359 1.00 54.47 99 ASN A O 1
ATOM 768 N N . PHE A 1 100 ? -35.212 1.228 30.156 1.00 57.91 100 PHE A N 1
ATOM 769 C CA . PHE A 1 100 ? -34.137 0.508 30.845 1.00 57.91 100 PHE A CA 1
ATOM 770 C C . PHE A 1 100 ? -33.870 -0.870 30.220 1.00 57.91 100 PHE A C 1
ATOM 772 O O . PHE A 1 100 ? -32.711 -1.225 30.008 1.00 57.91 100 PHE A O 1
ATOM 779 N N . GLU A 1 101 ? -34.920 -1.617 29.868 1.00 67.56 101 GLU A N 1
ATOM 780 C CA . GLU A 1 101 ? -34.799 -2.907 29.175 1.00 67.56 101 GLU A CA 1
ATOM 781 C C . GLU A 1 101 ? -34.185 -2.764 27.777 1.00 67.56 101 GLU A C 1
ATOM 783 O O . GLU A 1 101 ? -33.310 -3.550 27.417 1.00 67.56 101 GLU A O 1
ATOM 788 N N . GLU A 1 102 ? -34.562 -1.733 27.016 1.00 73.12 102 GLU A N 1
ATOM 789 C CA . GLU A 1 102 ? -33.941 -1.440 25.717 1.00 73.12 102 GLU A CA 1
ATOM 790 C C . GLU A 1 102 ? -32.452 -1.088 25.864 1.00 73.12 102 GLU A C 1
ATOM 792 O O . GLU A 1 102 ? -31.618 -1.575 25.101 1.00 73.12 102 GLU A O 1
ATOM 797 N N . THR A 1 103 ? -32.091 -0.314 26.893 1.00 69.50 103 THR A N 1
ATOM 798 C CA . THR A 1 103 ? -30.688 0.029 27.183 1.00 69.50 103 THR A CA 1
ATOM 799 C C . THR A 1 103 ? -29.867 -1.208 27.561 1.00 69.50 103 THR A C 1
ATOM 801 O O . THR A 1 103 ? -28.739 -1.374 27.092 1.00 69.50 103 THR A O 1
ATOM 804 N N . LEU A 1 104 ? -30.430 -2.109 28.372 1.00 79.19 104 LEU A N 1
ATOM 805 C CA . LEU A 1 104 ? -29.791 -3.381 28.710 1.00 79.19 104 LEU A CA 1
ATOM 806 C C . LEU A 1 104 ? -29.633 -4.283 27.482 1.00 79.19 104 LEU A C 1
ATOM 808 O O . LEU A 1 104 ? -28.574 -4.878 27.307 1.00 79.19 104 LEU A O 1
ATOM 812 N N . ALA A 1 105 ? -30.637 -4.343 26.604 1.00 77.44 105 ALA A N 1
ATOM 813 C CA . ALA A 1 105 ? -30.570 -5.123 25.372 1.00 77.44 105 ALA A CA 1
ATOM 814 C C . ALA A 1 105 ? -29.482 -4.609 24.412 1.00 77.44 105 ALA A C 1
ATOM 816 O O . ALA A 1 105 ? -28.770 -5.408 23.800 1.00 77.44 105 ALA A O 1
ATOM 817 N N . LEU A 1 106 ? -29.306 -3.286 24.314 1.00 79.75 106 LEU A N 1
ATOM 818 C CA . LEU A 1 106 ? -28.217 -2.679 23.542 1.00 79.75 106 LEU A CA 1
ATOM 819 C C . LEU A 1 106 ? -26.846 -3.037 24.126 1.00 79.75 106 LEU A C 1
ATOM 821 O O . LEU A 1 106 ? -25.945 -3.421 23.381 1.00 79.75 106 LEU A O 1
ATOM 825 N N . TYR A 1 107 ? -26.694 -2.966 25.449 1.00 75.75 107 TYR A N 1
ATOM 826 C CA . TYR A 1 107 ? -25.450 -3.330 26.127 1.00 75.75 107 TYR A CA 1
ATOM 827 C C . TYR A 1 107 ? -25.113 -4.818 25.951 1.00 75.75 107 TYR A C 1
ATOM 829 O O . TYR A 1 107 ? -23.991 -5.157 25.579 1.00 75.75 107 TYR A O 1
ATOM 837 N N . GLU A 1 108 ? -26.094 -5.704 26.129 1.00 87.31 108 GLU A N 1
ATOM 838 C CA . GLU A 1 108 ? -25.953 -7.144 25.893 1.00 87.31 108 GLU A CA 1
ATOM 839 C C . GLU A 1 108 ? -25.528 -7.415 24.440 1.00 87.31 108 GLU A C 1
ATOM 841 O O . GLU A 1 108 ? -24.566 -8.142 24.192 1.00 87.31 108 GLU A O 1
ATOM 846 N N . SER A 1 109 ? -26.176 -6.764 23.465 1.00 85.38 109 SER A N 1
ATOM 847 C CA . SER A 1 109 ? -25.830 -6.905 22.048 1.00 85.38 109 SER A CA 1
ATOM 848 C C . SER A 1 109 ? -24.415 -6.417 21.734 1.00 85.38 109 SER A C 1
ATOM 850 O O . SER A 1 109 ? -23.729 -7.046 20.928 1.00 85.38 109 SER A O 1
ATOM 852 N N . LEU A 1 110 ? -23.965 -5.317 22.341 1.00 86.06 110 LEU A N 1
ATOM 853 C CA . LEU A 1 110 ? -22.604 -4.806 22.162 1.00 86.06 110 LEU A CA 1
ATOM 854 C C . LEU A 1 110 ? -21.566 -5.794 22.701 1.00 86.06 110 LEU A C 1
ATOM 856 O O . LEU A 1 110 ? -20.576 -6.066 22.024 1.00 86.06 110 LEU A O 1
ATOM 860 N N . TYR A 1 111 ? -21.816 -6.390 23.869 1.00 81.75 111 TYR A N 1
ATOM 861 C CA . TYR A 1 111 ? -20.939 -7.418 24.434 1.00 81.75 111 TYR A CA 1
ATOM 862 C C . TYR A 1 111 ? -20.876 -8.674 23.567 1.00 81.75 111 TYR A C 1
ATOM 864 O O . TYR A 1 111 ? -19.790 -9.214 23.357 1.00 81.75 111 TYR A O 1
ATOM 872 N N . GLN A 1 112 ? -22.012 -9.116 23.025 1.00 87.50 112 GLN A N 1
ATOM 873 C CA . GLN A 1 112 ? -22.044 -10.257 22.109 1.00 87.50 112 GLN A CA 1
ATOM 874 C C . GLN A 1 112 ? -21.272 -9.968 20.817 1.00 87.50 112 GLN A C 1
ATOM 876 O O . GLN A 1 112 ? -20.472 -10.793 20.379 1.00 87.50 112 GLN A O 1
ATOM 881 N N . ASN A 1 113 ? -21.441 -8.778 20.237 1.00 89.50 113 ASN A N 1
ATOM 882 C CA . ASN A 1 113 ? -20.700 -8.373 19.042 1.00 89.50 113 ASN A CA 1
ATOM 883 C C . ASN A 1 113 ? -19.190 -8.297 19.306 1.00 89.50 113 ASN A C 1
ATOM 885 O O . ASN A 1 113 ? -18.402 -8.808 18.510 1.00 89.50 113 ASN A O 1
ATOM 889 N N . LEU A 1 114 ? -18.783 -7.723 20.443 1.00 90.75 114 LEU A N 1
ATOM 890 C CA . LEU A 1 114 ? -17.379 -7.649 20.843 1.00 90.75 114 LEU A CA 1
ATOM 891 C C . LEU A 1 114 ? -16.772 -9.044 21.047 1.00 90.75 114 LEU A C 1
ATOM 893 O O . LEU A 1 114 ? -15.662 -9.302 20.586 1.00 90.75 114 LEU A O 1
ATOM 897 N N . ALA A 1 115 ? -17.500 -9.959 21.692 1.00 93.19 115 ALA A N 1
ATOM 898 C CA . ALA A 1 115 ? -17.054 -11.338 21.881 1.00 93.19 115 ALA A CA 1
ATOM 899 C C . ALA A 1 115 ? -16.818 -12.046 20.537 1.00 93.19 115 ALA A C 1
ATOM 901 O O . ALA A 1 115 ? -15.773 -12.671 20.339 1.00 93.19 115 ALA A O 1
ATOM 902 N N . VAL A 1 116 ? -17.743 -11.882 19.587 1.00 94.75 116 VAL A N 1
ATOM 903 C CA . VAL A 1 116 ? -17.613 -12.425 18.228 1.00 94.75 116 VAL A CA 1
ATOM 904 C C . VAL A 1 116 ? -16.392 -11.845 17.510 1.00 94.75 116 VAL A C 1
ATOM 906 O O . VAL A 1 116 ? -15.659 -12.582 16.848 1.00 94.75 116 VAL A O 1
ATOM 909 N N . GLU A 1 117 ? -16.140 -10.543 17.633 1.00 90.44 117 GLU A N 1
ATOM 910 C CA . GLU A 1 117 ? -15.002 -9.904 16.968 1.00 90.44 117 GLU A CA 1
ATOM 911 C C . GLU A 1 117 ? -13.659 -10.371 17.553 1.00 90.44 117 GLU A C 1
ATOM 913 O O . GLU A 1 117 ? -12.730 -10.700 16.811 1.00 90.44 117 GLU A O 1
ATOM 918 N N . VAL A 1 118 ? -13.580 -10.534 18.877 1.00 92.88 118 VAL A N 1
ATOM 919 C CA . VAL A 1 118 ? -12.406 -11.109 19.553 1.00 92.88 118 VAL A CA 1
ATOM 920 C C . VAL A 1 118 ? -12.142 -12.546 19.090 1.00 92.88 118 VAL A C 1
ATOM 922 O O . VAL A 1 118 ? -10.995 -12.910 18.817 1.00 92.88 118 VAL A O 1
ATOM 925 N N . GLU A 1 119 ? -13.179 -13.373 18.949 1.00 95.50 119 GLU A N 1
ATOM 926 C CA . GLU A 1 119 ? -13.029 -14.734 18.420 1.00 95.50 119 GLU A CA 1
ATOM 927 C C . GLU A 1 119 ? -12.498 -14.751 16.980 1.00 95.50 119 GLU A C 1
ATOM 929 O O . GLU A 1 119 ? -11.625 -15.567 16.654 1.00 95.50 119 GLU A O 1
ATOM 934 N N . LYS A 1 120 ? -12.961 -13.832 16.121 1.00 95.12 120 LYS A N 1
ATOM 935 C CA . LYS A 1 120 ? -12.443 -13.699 14.749 1.00 95.12 120 LYS A CA 1
ATOM 936 C C . LYS A 1 120 ? -10.963 -13.334 14.742 1.00 95.12 120 LYS A C 1
ATOM 938 O O . LYS A 1 120 ? -10.188 -14.004 14.056 1.00 95.12 120 LYS A O 1
ATOM 943 N N . VAL A 1 121 ? -10.559 -12.329 15.521 1.00 92.56 121 VAL A N 1
ATOM 944 C CA . VAL A 1 121 ? -9.152 -11.906 15.627 1.00 92.56 121 VAL A CA 1
ATOM 945 C C . VAL A 1 121 ? -8.279 -13.062 16.120 1.00 92.56 121 VAL A C 1
ATOM 947 O O . VAL A 1 121 ? -7.238 -13.351 15.529 1.00 92.56 121 VAL A O 1
ATOM 950 N N . ASN A 1 122 ? -8.735 -13.800 17.134 1.00 94.19 122 ASN A N 1
ATOM 951 C CA . ASN A 1 122 ? -8.023 -14.971 17.649 1.00 94.19 122 ASN A CA 1
ATOM 952 C C . ASN A 1 122 ? -7.880 -16.083 16.601 1.00 94.19 122 ASN A C 1
ATOM 954 O O . ASN A 1 122 ? -6.821 -16.704 16.491 1.00 94.19 122 ASN A O 1
ATOM 958 N N . SER A 1 123 ? -8.918 -16.322 15.799 1.00 95.94 123 SER A N 1
ATOM 959 C CA . SER A 1 123 ? -8.882 -17.293 14.702 1.00 95.94 123 SER A CA 1
ATOM 960 C C . SER A 1 123 ? -7.855 -16.912 13.632 1.00 95.94 123 SER A C 1
ATOM 962 O O . SER A 1 123 ? -7.068 -17.759 13.201 1.00 95.94 123 SER A O 1
ATOM 964 N N . VAL A 1 124 ? -7.814 -15.635 13.233 1.00 95.88 124 VAL A N 1
ATOM 965 C CA . VAL A 1 124 ? -6.818 -15.118 12.281 1.00 95.88 124 VAL A CA 1
ATOM 966 C C . VAL A 1 124 ? -5.406 -15.257 12.848 1.00 95.88 124 VAL A C 1
ATOM 968 O O . VAL A 1 124 ? -4.525 -15.774 12.163 1.00 95.88 124 VAL A O 1
ATOM 971 N N . ASN A 1 125 ? -5.199 -14.877 14.109 1.00 92.50 125 ASN A N 1
ATOM 972 C CA . ASN A 1 125 ? -3.893 -14.963 14.758 1.00 92.50 125 ASN A CA 1
ATOM 973 C C . ASN A 1 125 ? -3.392 -16.416 14.870 1.00 92.50 125 ASN A C 1
ATOM 975 O O . ASN A 1 125 ? -2.218 -16.703 14.627 1.00 92.50 125 ASN A O 1
ATOM 979 N N . ARG A 1 126 ? -4.294 -17.365 15.157 1.00 97.25 126 ARG A N 1
ATOM 980 C CA . ARG A 1 126 ? -3.958 -18.794 15.170 1.00 97.25 126 ARG A CA 1
ATOM 981 C C . ARG A 1 126 ? -3.487 -19.274 13.798 1.00 97.25 126 ARG A C 1
ATOM 983 O O . ARG A 1 126 ? -2.433 -19.895 13.716 1.00 97.25 126 ARG A O 1
ATOM 990 N N . LYS A 1 127 ? -4.218 -18.936 12.729 1.00 96.75 127 LYS A N 1
ATOM 991 C CA . LYS A 1 127 ? -3.826 -19.287 11.352 1.00 96.75 127 LYS A CA 1
ATOM 992 C C . LYS A 1 127 ? -2.478 -18.681 10.977 1.00 96.75 127 LYS A C 1
ATOM 994 O O . LYS A 1 127 ? -1.647 -19.372 10.405 1.00 96.75 127 LYS A O 1
ATOM 999 N N . LEU A 1 128 ? -2.248 -17.416 11.330 1.00 94.81 128 LEU A N 1
ATOM 1000 C CA . LEU A 1 128 ? -0.969 -16.753 11.085 1.00 94.81 128 LEU A CA 1
ATOM 1001 C C . LEU A 1 128 ? 0.179 -17.475 11.809 1.00 94.81 128 LEU A C 1
ATOM 1003 O O . LEU A 1 128 ? 1.241 -17.701 11.233 1.00 94.81 128 LEU A O 1
ATOM 1007 N N . THR A 1 129 ? -0.055 -17.885 13.056 1.00 96.44 129 THR A N 1
ATOM 1008 C CA . THR A 1 129 ? 0.910 -18.656 13.849 1.00 96.44 129 THR A CA 1
ATOM 1009 C C . THR A 1 129 ? 1.219 -20.004 13.197 1.00 96.44 129 THR A C 1
ATOM 1011 O O . THR A 1 129 ? 2.391 -20.331 13.041 1.00 96.44 129 THR A O 1
ATOM 1014 N N . GLU A 1 130 ? 0.199 -20.749 12.761 1.00 94.50 130 GLU A N 1
ATOM 1015 C CA . GLU A 1 130 ? 0.359 -22.014 12.025 1.00 94.50 130 GLU A CA 1
ATOM 1016 C C . GLU A 1 130 ? 1.194 -21.804 10.750 1.00 94.50 130 GLU A C 1
ATOM 1018 O O . GLU A 1 130 ? 2.215 -22.463 10.570 1.00 94.50 130 GLU A O 1
ATOM 1023 N N . THR A 1 131 ? 0.857 -20.801 9.929 1.00 93.69 131 THR A N 1
ATOM 1024 C CA . THR A 1 131 ? 1.610 -20.509 8.697 1.00 93.69 131 THR A CA 1
ATOM 1025 C C . THR A 1 131 ? 3.059 -20.101 8.954 1.00 93.69 131 THR A C 1
ATOM 1027 O O . THR A 1 131 ? 3.948 -20.460 8.187 1.00 93.69 131 THR A O 1
ATOM 1030 N N . ASN A 1 132 ? 3.321 -19.365 10.037 1.00 90.00 132 ASN A N 1
ATOM 1031 C CA . ASN A 1 132 ? 4.677 -18.962 10.400 1.00 90.00 132 ASN A CA 1
ATOM 1032 C C . ASN A 1 132 ? 5.516 -20.164 10.846 1.00 90.00 132 ASN A C 1
ATOM 1034 O O . ASN A 1 132 ? 6.704 -20.230 10.523 1.00 90.00 132 ASN A O 1
ATOM 1038 N N . VAL A 1 133 ? 4.913 -21.108 11.575 1.00 95.19 133 VAL A N 1
ATOM 1039 C CA . VAL A 1 133 ? 5.570 -22.364 11.957 1.00 95.19 133 VAL A CA 1
ATOM 1040 C C . VAL A 1 133 ? 5.900 -23.184 10.710 1.00 95.19 133 VAL A C 1
ATOM 1042 O O . VAL A 1 133 ? 7.057 -23.568 10.552 1.00 95.19 133 VAL A O 1
ATOM 1045 N N . ASP A 1 134 ? 4.944 -23.369 9.798 1.00 94.44 134 ASP A N 1
ATOM 1046 C CA . ASP A 1 134 ? 5.141 -24.139 8.562 1.00 94.44 134 ASP A CA 1
ATOM 1047 C C . ASP A 1 134 ? 6.268 -23.549 7.698 1.00 94.44 134 ASP A C 1
ATOM 1049 O O . ASP A 1 134 ? 7.226 -24.250 7.364 1.00 94.44 134 ASP A O 1
ATOM 1053 N N . LEU A 1 135 ? 6.241 -22.237 7.431 1.00 92.62 135 LEU A N 1
ATOM 1054 C CA . LEU A 1 135 ? 7.308 -21.548 6.690 1.00 92.62 135 LEU A CA 1
ATOM 1055 C C . LEU A 1 135 ? 8.676 -21.682 7.372 1.00 92.62 135 LEU A C 1
ATOM 1057 O O . LEU A 1 135 ? 9.690 -21.858 6.700 1.00 92.62 135 LEU A O 1
ATOM 1061 N N . THR A 1 136 ? 8.720 -21.622 8.707 1.00 92.00 136 THR A N 1
ATOM 1062 C CA . THR A 1 136 ? 9.964 -21.820 9.466 1.00 92.00 136 THR A CA 1
ATOM 1063 C C . THR A 1 136 ? 10.496 -23.244 9.295 1.00 92.00 136 THR A C 1
ATOM 1065 O O . THR A 1 136 ? 11.707 -23.422 9.196 1.00 92.00 136 THR A O 1
ATOM 1068 N N . THR A 1 137 ? 9.621 -24.254 9.224 1.00 91.50 137 THR A N 1
ATOM 1069 C CA . THR A 1 137 ? 10.033 -25.644 8.968 1.00 91.50 137 THR A CA 1
ATOM 1070 C C . THR A 1 137 ? 10.466 -25.901 7.527 1.00 91.50 137 THR A C 1
ATOM 1072 O O . THR A 1 137 ? 11.367 -26.703 7.320 1.00 91.50 137 THR A O 1
ATOM 1075 N N . GLU A 1 138 ? 9.879 -25.223 6.536 1.00 86.25 138 GLU A N 1
ATOM 1076 C CA . GLU A 1 138 ? 10.289 -25.347 5.127 1.00 86.25 138 GLU A CA 1
ATOM 1077 C C . GLU A 1 138 ? 11.634 -24.667 4.828 1.00 86.25 138 GLU A C 1
ATOM 1079 O O . GLU A 1 138 ? 12.330 -25.052 3.887 1.00 86.25 138 GLU A O 1
ATOM 1084 N N . LEU A 1 139 ? 11.994 -23.642 5.606 1.00 83.06 139 LEU A N 1
ATOM 1085 C CA . LEU A 1 139 ? 13.239 -22.885 5.449 1.00 83.06 139 LEU A CA 1
ATOM 1086 C C . LEU A 1 139 ? 14.425 -23.447 6.259 1.00 83.06 139 LEU A C 1
ATOM 1088 O O . LEU A 1 139 ? 15.536 -22.932 6.106 1.00 83.06 139 LEU A O 1
ATOM 1092 N N . ALA A 1 140 ? 14.202 -24.452 7.111 1.00 68.81 140 ALA A N 1
ATOM 1093 C CA . ALA A 1 140 ? 15.219 -25.116 7.936 1.00 68.81 140 ALA A CA 1
ATOM 1094 C C . ALA A 1 140 ? 15.804 -26.360 7.247 1.00 68.81 140 ALA A C 1
ATOM 1096 O O . ALA A 1 140 ? 17.038 -26.555 7.358 1.00 68.81 140 ALA A O 1
#

Sequence (140 aa):
QIRCYNCKGVGHFARDCTVRPRRRDAAYIQTQLLIAQKEEAGIRLQAEEYDLMAAVADLDEIEEVNANCILMANLQQASSSGTQTDSTPVETVEQHSTNFEETLALYESLYQNLAVEVEKVNSVNRKLTETNVDLTTELA